Protein AF-A0A4S2GWX4-F1 (afdb_monomer)

Structure (mmCIF, N/CA/C/O backbone):
data_AF-A0A4S2GWX4-F1
#
_entry.id   AF-A0A4S2GWX4-F1
#
loop_
_atom_site.group_PDB
_atom_site.id
_atom_site.type_symbol
_atom_site.label_atom_id
_atom_site.label_alt_id
_atom_site.label_comp_id
_atom_site.label_asym_id
_atom_site.label_entity_id
_atom_site.label_seq_id
_atom_site.pdbx_PDB_ins_code
_atom_site.Cartn_x
_atom_site.Cartn_y
_atom_site.Cartn_z
_atom_site.occupancy
_atom_site.B_iso_or_equiv
_atom_site.auth_seq_id
_atom_site.auth_comp_id
_atom_site.auth_asym_id
_atom_site.auth_atom_id
_atom_site.pdbx_PDB_model_num
ATOM 1 N N . MET A 1 1 ? 35.159 -29.030 -9.540 1.00 63.50 1 MET A N 1
ATOM 2 C CA . MET A 1 1 ? 33.868 -28.310 -9.555 1.00 63.50 1 MET A CA 1
ATOM 3 C C . MET A 1 1 ? 33.532 -28.077 -11.014 1.00 63.50 1 MET A C 1
ATOM 5 O O . MET A 1 1 ? 34.371 -27.520 -11.707 1.00 63.50 1 MET A O 1
ATOM 9 N N . GLN A 1 2 ? 32.420 -28.619 -11.503 1.00 78.12 2 GLN A N 1
ATOM 10 C CA . GLN A 1 2 ? 32.025 -28.478 -12.906 1.00 78.12 2 GLN A CA 1
ATOM 11 C C . GLN A 1 2 ? 31.267 -27.149 -13.051 1.00 78.12 2 GLN A C 1
ATOM 13 O O . GLN A 1 2 ? 30.391 -26.907 -12.219 1.00 78.12 2 GLN A O 1
ATOM 18 N N . PRO A 1 3 ? 31.638 -26.270 -13.999 1.00 70.50 3 PRO A N 1
ATOM 19 C CA . PRO A 1 3 ? 30.940 -25.005 -14.202 1.00 70.50 3 PRO A CA 1
ATOM 20 C C . PRO A 1 3 ? 29.491 -25.289 -14.602 1.00 70.50 3 PRO A C 1
ATOM 22 O O . PRO A 1 3 ? 29.238 -26.123 -15.475 1.00 70.50 3 PRO A O 1
ATOM 25 N N . ASP A 1 4 ? 28.557 -24.643 -13.909 1.00 83.06 4 ASP A N 1
ATOM 26 C CA . ASP A 1 4 ? 27.129 -24.743 -14.184 1.00 83.06 4 ASP A CA 1
ATOM 27 C C . ASP A 1 4 ? 26.722 -23.470 -14.934 1.00 83.06 4 ASP A C 1
ATOM 29 O O . ASP A 1 4 ? 26.618 -22.405 -14.317 1.00 83.06 4 ASP A O 1
ATOM 33 N N . PRO A 1 5 ? 26.481 -23.557 -16.252 1.00 76.56 5 PRO A N 1
ATOM 34 C CA . PRO A 1 5 ? 26.255 -22.384 -17.086 1.00 76.56 5 PRO A CA 1
ATOM 35 C C . PRO A 1 5 ? 24.999 -21.599 -16.684 1.00 76.56 5 PRO A C 1
ATOM 37 O O . PRO A 1 5 ? 24.931 -20.399 -16.936 1.00 76.56 5 PRO A O 1
ATOM 40 N N . ILE A 1 6 ? 24.013 -22.241 -16.044 1.00 73.00 6 ILE A N 1
ATOM 41 C CA . ILE A 1 6 ? 22.802 -21.560 -15.566 1.00 73.00 6 ILE A CA 1
ATOM 42 C C . ILE A 1 6 ? 23.126 -20.729 -14.325 1.00 73.00 6 ILE A C 1
ATOM 44 O O . ILE A 1 6 ? 22.695 -19.584 -14.211 1.00 73.00 6 ILE A O 1
ATOM 48 N N . ARG A 1 7 ? 23.895 -21.300 -13.393 1.00 66.44 7 ARG A N 1
ATOM 49 C CA . ARG A 1 7 ? 24.324 -20.602 -12.181 1.00 66.44 7 ARG A CA 1
ATOM 50 C C . ARG A 1 7 ? 25.244 -19.436 -12.523 1.00 66.44 7 ARG A C 1
ATOM 52 O O . ARG A 1 7 ? 25.060 -18.354 -11.979 1.00 66.44 7 ARG A O 1
ATOM 59 N N . ASP A 1 8 ? 26.200 -19.654 -13.416 1.00 71.12 8 ASP A N 1
ATOM 60 C CA . ASP A 1 8 ? 27.222 -18.663 -13.750 1.00 71.12 8 ASP A CA 1
ATOM 61 C C . ASP A 1 8 ? 26.604 -17.446 -14.470 1.00 71.12 8 ASP A C 1
ATOM 63 O O . ASP A 1 8 ? 26.920 -16.307 -14.128 1.00 71.12 8 ASP A O 1
ATOM 67 N N . ALA A 1 9 ? 25.597 -17.661 -15.327 1.00 67.75 9 ALA A N 1
ATOM 68 C CA . ALA A 1 9 ? 24.837 -16.589 -15.979 1.00 67.75 9 ALA A CA 1
ATOM 69 C C . ALA A 1 9 ? 24.018 -15.704 -15.011 1.00 67.75 9 ALA A C 1
ATOM 71 O O . ALA A 1 9 ? 23.704 -14.560 -15.336 1.00 67.75 9 ALA A O 1
ATOM 72 N N . LEU A 1 10 ? 23.661 -16.200 -13.817 1.00 65.62 10 LEU A N 1
ATOM 73 C CA . LEU A 1 10 ? 22.924 -15.417 -12.811 1.00 65.62 10 LEU A CA 1
ATOM 74 C C . LEU A 1 10 ? 23.820 -14.437 -12.036 1.00 65.62 10 LEU A C 1
ATOM 76 O O . LEU A 1 10 ? 23.302 -13.500 -11.426 1.00 65.62 10 LEU A O 1
ATOM 80 N N . TYR A 1 11 ? 25.140 -14.647 -12.044 1.00 65.88 11 TYR A N 1
ATOM 81 C CA . TYR A 1 11 ? 26.116 -13.820 -11.323 1.00 65.88 11 TYR A CA 1
ATOM 82 C C . TYR A 1 11 ? 27.025 -13.003 -12.249 1.00 65.88 11 TYR A C 1
ATOM 84 O O . TYR A 1 11 ? 27.858 -12.241 -11.752 1.00 65.88 11 TYR A O 1
ATOM 92 N N . GLU A 1 12 ? 26.858 -13.111 -13.569 1.00 68.00 12 GLU A N 1
ATOM 93 C CA . GLU A 1 12 ? 27.534 -12.237 -14.526 1.00 68.00 12 GLU A CA 1
ATOM 94 C C . GLU A 1 12 ? 27.081 -10.786 -14.323 1.00 68.00 12 GLU A C 1
ATOM 96 O O . GLU A 1 12 ? 25.941 -10.390 -14.583 1.00 68.00 12 GLU A O 1
ATOM 101 N N . THR A 1 13 ? 28.000 -9.961 -13.825 1.00 68.38 13 THR A N 1
ATOM 102 C CA . THR A 1 13 ? 27.792 -8.520 -13.756 1.00 68.38 13 THR A CA 1
ATOM 103 C C . THR A 1 13 ? 27.753 -7.962 -15.176 1.00 68.38 13 THR A C 1
ATOM 105 O O . THR A 1 13 ? 28.643 -8.287 -15.960 1.00 68.38 13 THR A O 1
ATOM 108 N N . PRO A 1 14 ? 26.775 -7.112 -15.530 1.00 69.69 14 PRO A N 1
ATOM 109 C CA . PRO A 1 14 ? 26.687 -6.592 -16.886 1.00 69.69 14 PRO A CA 1
ATOM 110 C C . PRO A 1 14 ? 27.958 -5.815 -17.234 1.00 69.69 14 PRO A C 1
ATOM 112 O O . PRO A 1 14 ? 28.252 -4.820 -16.592 1.00 69.69 14 PRO A O 1
ATOM 115 N N . GLU A 1 15 ? 28.693 -6.247 -18.259 1.00 76.69 15 GLU A N 1
ATOM 116 C CA . GLU A 1 15 ? 29.963 -5.612 -18.655 1.00 76.69 15 GLU A CA 1
ATOM 117 C C . GLU A 1 15 ? 29.768 -4.282 -19.405 1.00 76.69 15 GLU A C 1
ATOM 119 O O . GLU A 1 15 ? 30.712 -3.531 -19.637 1.00 76.69 15 GLU A O 1
ATOM 124 N N . THR A 1 16 ? 28.526 -3.971 -19.791 1.00 83.75 16 THR A N 1
ATOM 125 C CA . THR A 1 16 ? 28.174 -2.771 -20.557 1.00 83.75 16 THR A CA 1
ATOM 126 C C . THR A 1 16 ? 27.407 -1.762 -19.708 1.00 83.75 16 THR A C 1
ATOM 128 O O . THR A 1 16 ? 26.547 -2.116 -18.896 1.00 83.75 16 THR A O 1
ATOM 131 N N . GLU A 1 17 ? 27.641 -0.473 -19.958 1.00 80.81 17 GLU A N 1
ATOM 132 C CA . GLU A 1 17 ? 26.912 0.629 -19.315 1.00 80.81 17 GLU A CA 1
ATOM 133 C C . GLU A 1 17 ? 25.390 0.518 -19.522 1.00 80.81 17 GLU A C 1
ATOM 135 O O . GLU A 1 17 ? 24.608 0.702 -18.586 1.00 80.81 17 GLU A O 1
ATOM 140 N N . ALA A 1 18 ? 24.960 0.107 -20.719 1.00 81.12 18 ALA A N 1
ATOM 141 C CA . ALA A 1 18 ? 23.555 -0.155 -21.026 1.00 81.12 18 ALA A CA 1
ATOM 142 C C . ALA A 1 18 ? 22.972 -1.300 -20.173 1.00 81.12 18 ALA A C 1
ATOM 144 O O . ALA A 1 18 ? 21.829 -1.219 -19.713 1.00 81.12 18 ALA A O 1
ATOM 145 N N . GLY A 1 19 ? 23.763 -2.348 -19.913 1.00 81.81 19 GLY A N 1
ATOM 146 C CA . GLY A 1 19 ? 23.394 -3.440 -19.016 1.00 81.81 19 GLY A CA 1
ATOM 147 C C . GLY A 1 19 ? 23.219 -2.969 -17.570 1.00 81.81 19 GLY A C 1
ATOM 148 O O . GLY A 1 19 ? 22.220 -3.306 -16.932 1.00 81.81 19 GLY A O 1
ATOM 149 N N . HIS A 1 20 ? 24.120 -2.116 -17.074 1.00 82.50 20 HIS A N 1
ATOM 150 C CA . HIS A 1 20 ? 23.985 -1.500 -15.753 1.00 82.50 20 HIS A CA 1
ATOM 151 C C . HIS A 1 20 ? 22.752 -0.591 -15.645 1.00 82.50 20 HIS A C 1
ATOM 153 O O . HIS A 1 20 ? 22.032 -0.661 -14.645 1.00 82.50 20 HIS A O 1
ATOM 159 N N . ALA A 1 21 ? 22.476 0.238 -16.657 1.00 85.31 21 ALA A N 1
ATOM 160 C CA . ALA A 1 21 ? 21.314 1.127 -16.678 1.00 85.31 21 ALA A CA 1
ATOM 161 C C . ALA A 1 21 ? 19.994 0.342 -16.669 1.00 85.31 21 ALA A C 1
ATOM 163 O O . ALA A 1 21 ? 19.104 0.628 -15.865 1.00 85.31 21 ALA A O 1
ATOM 164 N N . ARG A 1 22 ? 19.890 -0.707 -17.497 1.00 85.88 22 ARG A N 1
ATOM 165 C CA . ARG A 1 22 ? 18.728 -1.607 -17.512 1.00 85.88 22 ARG A CA 1
ATOM 166 C C . ARG A 1 22 ? 18.527 -2.289 -16.162 1.00 85.88 22 ARG A C 1
ATOM 168 O O . ARG A 1 22 ? 17.397 -2.349 -15.688 1.00 85.88 22 ARG A O 1
ATOM 175 N N . ASN A 1 23 ? 19.603 -2.759 -15.530 1.00 86.25 23 ASN A N 1
ATOM 176 C CA . ASN A 1 23 ? 19.511 -3.422 -14.232 1.00 86.25 23 ASN A CA 1
ATOM 177 C C . ASN A 1 23 ? 19.030 -2.458 -13.132 1.00 86.25 23 ASN A C 1
ATOM 179 O O . ASN A 1 23 ? 18.177 -2.817 -12.324 1.00 86.25 23 ASN A O 1
ATOM 183 N N . ARG A 1 24 ? 19.496 -1.198 -13.143 1.00 85.69 24 ARG A N 1
ATOM 184 C CA . ARG A 1 24 ? 18.993 -0.154 -12.233 1.00 85.69 24 ARG A CA 1
ATOM 185 C C . ARG A 1 24 ? 17.512 0.118 -12.449 1.00 85.69 24 ARG A C 1
ATOM 187 O O . ARG A 1 24 ? 16.772 0.117 -11.478 1.00 85.69 24 ARG A O 1
ATOM 194 N N . LEU A 1 25 ? 17.075 0.297 -13.696 1.00 91.38 25 LEU A N 1
ATOM 195 C CA . LEU A 1 25 ? 15.658 0.510 -14.006 1.00 91.38 25 LEU A CA 1
ATOM 196 C C . LEU A 1 25 ? 14.801 -0.667 -13.543 1.00 91.38 25 LEU A C 1
ATOM 198 O O . LEU A 1 25 ? 13.744 -0.455 -12.961 1.00 91.38 25 LEU A O 1
ATOM 202 N N . TRP A 1 26 ? 15.265 -1.897 -13.752 1.00 91.50 26 TRP A N 1
ATOM 203 C CA . TRP A 1 26 ? 14.541 -3.090 -13.328 1.00 91.50 26 TRP A CA 1
ATOM 204 C C . TRP A 1 26 ? 14.408 -3.163 -11.800 1.00 91.50 26 TRP A C 1
ATOM 206 O O . TRP A 1 26 ? 13.306 -3.344 -11.286 1.00 91.50 26 TRP A O 1
ATOM 216 N N . MET A 1 27 ? 15.500 -2.912 -11.070 1.00 92.00 27 MET A N 1
ATOM 217 C CA . MET A 1 27 ? 15.504 -2.858 -9.604 1.00 92.00 27 MET A CA 1
ATOM 218 C C . MET A 1 27 ? 14.644 -1.712 -9.061 1.00 92.00 27 MET A C 1
ATOM 220 O O . MET A 1 27 ? 13.841 -1.925 -8.157 1.00 92.00 27 MET A O 1
ATOM 224 N N . THR A 1 28 ? 14.768 -0.505 -9.621 1.00 92.38 28 THR A N 1
ATOM 225 C CA . THR A 1 28 ? 13.954 0.653 -9.234 1.00 92.38 28 THR A CA 1
ATOM 226 C C . THR A 1 28 ? 12.476 0.386 -9.488 1.00 92.38 28 THR A C 1
ATOM 228 O O . THR A 1 28 ? 11.666 0.613 -8.594 1.00 92.38 28 THR A O 1
ATOM 231 N N . ASN A 1 29 ? 12.118 -0.153 -10.654 1.00 92.06 29 ASN A N 1
ATOM 232 C CA . ASN A 1 29 ? 10.735 -0.496 -10.977 1.00 92.06 29 ASN A CA 1
ATOM 233 C C . ASN A 1 29 ? 10.185 -1.563 -10.026 1.00 92.06 29 ASN A C 1
ATOM 235 O O . ASN A 1 29 ? 9.065 -1.418 -9.544 1.00 92.06 29 ASN A O 1
ATOM 239 N N . GLY A 1 30 ? 10.974 -2.595 -9.709 1.00 93.69 30 GLY A N 1
ATOM 240 C CA . GLY A 1 30 ? 10.597 -3.612 -8.728 1.00 93.69 30 GLY A CA 1
ATOM 241 C C . GLY A 1 30 ? 10.357 -3.020 -7.338 1.00 93.69 30 GLY A C 1
ATOM 242 O O . GLY A 1 30 ? 9.350 -3.322 -6.699 1.00 93.69 30 GLY A O 1
ATOM 243 N N . LEU A 1 31 ? 11.233 -2.118 -6.892 1.00 89.00 31 LEU A N 1
ATOM 244 C CA . LEU A 1 31 ? 11.123 -1.467 -5.587 1.00 89.00 31 LEU A CA 1
ATOM 245 C C . LEU A 1 31 ? 9.914 -0.525 -5.511 1.00 89.00 31 LEU A C 1
ATOM 247 O O . LEU A 1 31 ? 9.192 -0.531 -4.517 1.00 89.00 31 LEU A O 1
ATOM 251 N N . VAL A 1 32 ? 9.649 0.237 -6.577 1.00 88.44 32 VAL A N 1
ATOM 252 C CA . VAL A 1 32 ? 8.455 1.089 -6.697 1.00 88.44 32 VAL A CA 1
ATOM 253 C C . VAL A 1 32 ? 7.186 0.241 -6.707 1.00 88.44 32 VAL A C 1
ATOM 255 O O . VAL A 1 32 ? 6.246 0.556 -5.982 1.00 88.44 32 VAL A O 1
ATOM 258 N N . ALA A 1 33 ? 7.155 -0.855 -7.469 1.00 81.56 33 ALA A N 1
ATOM 259 C CA . ALA A 1 33 ? 6.010 -1.760 -7.502 1.00 81.56 33 ALA A CA 1
ATOM 260 C C . ALA A 1 33 ? 5.731 -2.369 -6.119 1.00 81.56 33 ALA A C 1
ATOM 262 O O . ALA A 1 33 ? 4.585 -2.373 -5.672 1.00 81.56 33 ALA A O 1
ATOM 263 N N . ALA A 1 34 ? 6.771 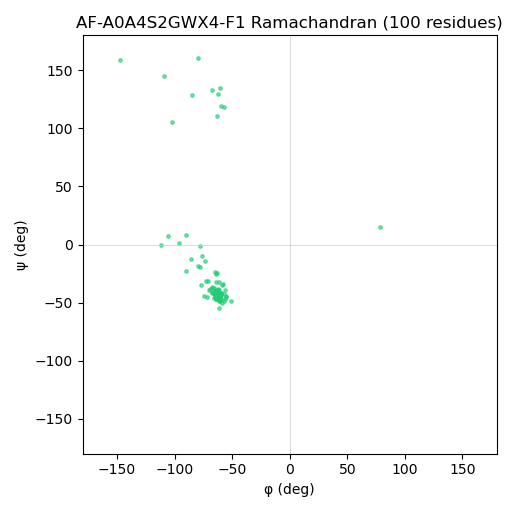-2.812 -5.406 1.00 81.44 34 ALA A N 1
ATOM 264 C CA . ALA A 1 34 ? 6.647 -3.322 -4.044 1.00 81.44 34 ALA A CA 1
ATOM 265 C C . ALA A 1 34 ? 6.164 -2.242 -3.062 1.00 81.44 34 ALA A C 1
ATOM 267 O O . ALA A 1 34 ? 5.279 -2.503 -2.249 1.00 81.44 34 ALA A O 1
ATOM 268 N N . ALA A 1 35 ? 6.694 -1.020 -3.158 1.00 78.81 35 ALA A N 1
ATOM 269 C CA . ALA A 1 35 ? 6.268 0.103 -2.329 1.00 78.81 35 ALA A CA 1
ATOM 270 C C . ALA A 1 35 ? 4.794 0.463 -2.569 1.00 78.81 35 ALA A C 1
ATOM 272 O O . ALA A 1 35 ? 4.048 0.654 -1.612 1.00 78.81 35 ALA A O 1
ATOM 273 N N . LEU A 1 36 ? 4.355 0.496 -3.831 1.00 78.75 36 LEU A N 1
ATOM 274 C CA . LEU A 1 36 ? 2.957 0.727 -4.193 1.00 78.75 36 LEU A CA 1
ATOM 275 C C . LEU A 1 36 ? 2.052 -0.402 -3.698 1.00 78.75 36 LEU A C 1
ATOM 277 O O . LEU A 1 36 ? 0.991 -0.123 -3.153 1.00 78.75 36 LEU A O 1
ATOM 281 N N . PHE A 1 37 ? 2.475 -1.661 -3.832 1.00 78.31 37 PHE A N 1
ATOM 282 C CA . PHE A 1 37 ? 1.735 -2.811 -3.315 1.00 78.31 37 PHE A 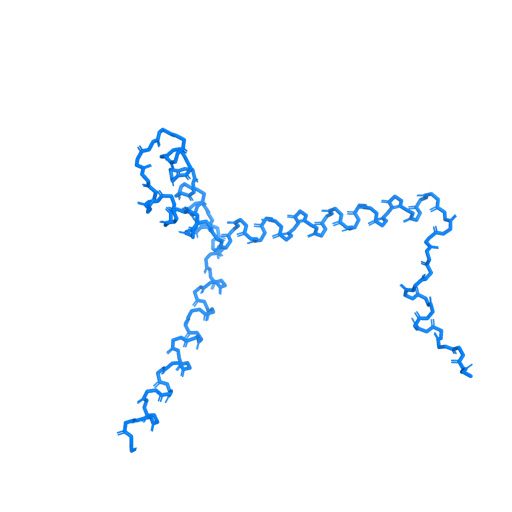CA 1
ATOM 283 C C . PHE A 1 37 ? 1.585 -2.755 -1.790 1.00 78.31 37 PHE A C 1
ATOM 285 O O . PHE A 1 37 ? 0.498 -2.979 -1.253 1.00 78.31 37 PHE A O 1
ATOM 292 N N . LEU A 1 38 ? 2.661 -2.417 -1.079 1.00 77.38 38 LEU A N 1
ATOM 293 C CA . LEU A 1 38 ? 2.633 -2.250 0.369 1.00 77.38 38 LEU A CA 1
ATOM 29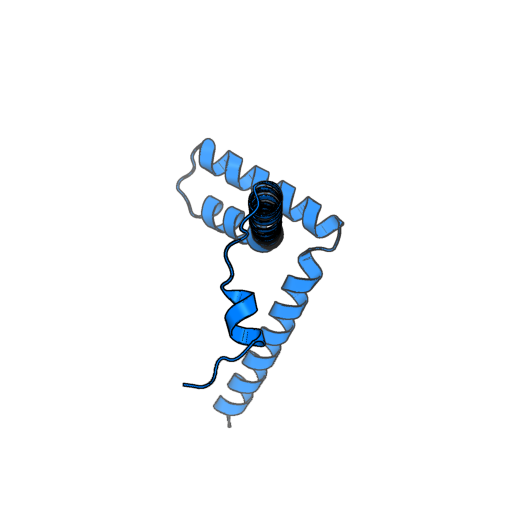4 C C . LEU A 1 38 ? 1.734 -1.086 0.772 1.00 77.38 38 LEU A C 1
ATOM 296 O O . LEU A 1 38 ? 0.895 -1.275 1.646 1.00 77.38 38 LEU A O 1
ATOM 300 N N . ALA A 1 39 ? 1.854 0.071 0.119 1.00 73.62 39 ALA A N 1
ATOM 301 C CA . ALA A 1 39 ? 0.987 1.218 0.369 1.00 73.62 39 ALA A CA 1
ATOM 302 C C . ALA A 1 39 ? -0.486 0.847 0.156 1.00 73.62 39 ALA A C 1
ATOM 304 O O . ALA A 1 39 ? -1.309 1.067 1.042 1.00 73.62 39 ALA A O 1
ATOM 305 N N . ALA A 1 40 ? -0.789 0.203 -0.975 1.00 72.75 40 ALA A N 1
ATOM 306 C CA . ALA A 1 40 ? -2.118 -0.261 -1.351 1.00 72.75 40 ALA A CA 1
ATOM 307 C C . ALA A 1 40 ? -2.756 -1.181 -0.306 1.00 72.75 40 ALA A C 1
ATOM 309 O O . ALA A 1 40 ? -3.924 -1.026 0.031 1.00 72.75 40 ALA A O 1
ATOM 310 N N . THR A 1 41 ? -1.988 -2.136 0.213 1.00 70.62 41 THR A N 1
ATOM 311 C CA . THR A 1 41 ? -2.504 -3.180 1.110 1.00 70.62 41 THR A CA 1
ATOM 312 C C . THR A 1 41 ? -2.449 -2.794 2.592 1.00 70.62 41 THR A C 1
ATOM 314 O O . THR A 1 41 ? -3.227 -3.322 3.394 1.00 70.62 41 THR A O 1
ATOM 317 N N . ASN A 1 42 ? -1.570 -1.856 2.968 1.00 77.19 42 ASN A N 1
ATOM 318 C CA . ASN A 1 42 ? -1.335 -1.444 4.357 1.00 77.19 42 ASN A CA 1
ATOM 319 C C . ASN A 1 42 ? -1.925 -0.078 4.726 1.00 77.19 42 ASN A C 1
ATOM 321 O O . ASN A 1 42 ? -1.686 0.385 5.840 1.00 77.19 42 ASN A O 1
ATOM 325 N N . ALA A 1 43 ? -2.714 0.557 3.859 1.00 78.12 43 ALA A N 1
ATOM 326 C CA . ALA A 1 43 ? -3.360 1.838 4.157 1.00 78.12 43 ALA A CA 1
ATOM 327 C C . ALA A 1 43 ? -4.121 1.821 5.501 1.00 78.12 43 ALA A C 1
ATOM 329 O O . ALA A 1 43 ? -3.855 2.648 6.373 1.00 78.12 43 ALA A O 1
ATOM 330 N N . ASP A 1 44 ? -4.949 0.795 5.735 1.00 76.69 44 ASP A N 1
ATOM 331 C CA . ASP A 1 44 ? -5.662 0.613 7.010 1.00 76.69 44 ASP A CA 1
ATOM 332 C C . ASP A 1 44 ? -4.721 0.439 8.210 1.00 76.69 44 ASP A C 1
ATOM 334 O O . ASP A 1 44 ? -5.058 0.800 9.336 1.00 76.69 44 ASP A O 1
ATOM 338 N N . ALA A 1 45 ? -3.552 -0.174 8.003 1.00 79.44 45 ALA A N 1
ATOM 339 C CA . ALA A 1 45 ? -2.579 -0.370 9.073 1.00 79.44 45 ALA A CA 1
ATOM 340 C C . ALA A 1 45 ? -1.950 0.970 9.478 1.00 79.44 45 ALA A C 1
ATOM 342 O O . ALA A 1 45 ? -1.788 1.233 10.670 1.00 79.44 45 ALA A O 1
ATOM 343 N N . VAL A 1 46 ? -1.666 1.835 8.499 1.00 80.12 46 VAL A N 1
ATOM 344 C CA . VAL A 1 46 ? -1.179 3.202 8.729 1.00 80.12 46 VAL A CA 1
ATOM 345 C C . VAL A 1 46 ? -2.242 4.044 9.433 1.00 80.12 46 VAL A C 1
ATOM 347 O O . VAL A 1 46 ? -1.919 4.732 10.401 1.00 80.12 46 VAL A O 1
ATOM 350 N N . GLU A 1 47 ? -3.506 3.952 9.015 1.00 84.00 47 GLU A N 1
ATOM 351 C CA . GLU A 1 47 ? -4.611 4.657 9.673 1.00 84.00 47 GLU A CA 1
ATOM 352 C C . GLU A 1 47 ? -4.769 4.219 11.137 1.00 84.00 47 GLU A C 1
ATOM 354 O O . GLU A 1 47 ? -4.808 5.059 12.036 1.00 84.00 47 GLU A O 1
ATOM 359 N N . ARG A 1 48 ? -4.797 2.905 11.400 1.00 84.31 48 ARG A N 1
ATOM 360 C CA . ARG A 1 48 ? -4.913 2.348 12.761 1.00 84.31 48 ARG A CA 1
ATOM 361 C C . ARG A 1 48 ? -3.734 2.731 13.644 1.00 84.31 48 ARG A C 1
ATOM 363 O O . ARG A 1 48 ? -3.931 3.069 14.809 1.00 84.31 48 ARG A O 1
ATOM 370 N N . TRP A 1 49 ? -2.518 2.691 13.100 1.00 87.81 49 TRP A N 1
ATOM 371 C CA . TRP A 1 49 ? -1.332 3.159 13.808 1.00 87.81 49 TRP A CA 1
ATOM 372 C C . TRP A 1 49 ? -1.462 4.641 14.167 1.00 87.81 49 TRP A C 1
ATOM 374 O O . TRP A 1 49 ? -1.248 4.996 15.325 1.00 87.81 49 TRP A O 1
ATOM 384 N N . ALA A 1 50 ? -1.860 5.485 13.211 1.00 85.56 50 ALA A N 1
ATOM 385 C CA . ALA A 1 50 ? -2.028 6.918 13.429 1.00 85.56 50 ALA A CA 1
ATOM 386 C C . ALA A 1 50 ? -3.121 7.208 14.470 1.00 85.56 50 ALA A C 1
ATOM 388 O O . ALA A 1 50 ? -2.923 8.050 15.342 1.00 85.56 50 ALA A O 1
ATOM 389 N N . ALA A 1 51 ? -4.227 6.458 14.451 1.00 85.12 51 ALA A N 1
ATOM 390 C CA . ALA A 1 51 ? -5.300 6.562 15.440 1.00 85.12 51 ALA A CA 1
ATOM 391 C C . ALA A 1 51 ? -4.859 6.184 16.869 1.00 85.12 51 ALA A C 1
ATOM 393 O O . ALA A 1 51 ? -5.453 6.655 17.836 1.00 85.12 51 ALA A O 1
ATOM 394 N N . ALA A 1 52 ? -3.817 5.357 17.013 1.00 89.25 52 ALA A N 1
ATOM 395 C CA . ALA A 1 52 ? -3.245 4.981 18.306 1.00 89.25 52 ALA A CA 1
ATOM 396 C C . ALA A 1 52 ? -2.189 5.976 18.830 1.00 89.25 52 ALA A C 1
ATOM 398 O O . ALA A 1 52 ? -1.789 5.892 19.994 1.00 89.25 52 ALA A O 1
ATOM 399 N N . GLN A 1 53 ? -1.705 6.902 17.995 1.00 89.62 53 GLN A N 1
ATOM 400 C CA . GLN A 1 53 ? -0.737 7.916 18.413 1.00 89.62 53 GLN A CA 1
ATOM 401 C C . GLN A 1 53 ? -1.417 9.067 19.163 1.00 89.62 53 GLN A C 1
ATOM 403 O O . GLN A 1 53 ? -2.617 9.312 19.044 1.00 89.62 53 GLN A O 1
ATOM 408 N N . LYS A 1 54 ? -0.628 9.827 19.934 1.00 87.06 54 LYS A N 1
ATOM 409 C CA . LYS A 1 54 ? -1.134 11.050 20.570 1.00 87.06 54 LYS A CA 1
ATOM 410 C C . LYS A 1 54 ? -1.616 12.040 19.498 1.00 87.06 54 LYS A C 1
ATOM 412 O O . LYS A 1 54 ? -0.859 12.278 18.550 1.00 87.06 54 LYS A O 1
ATOM 417 N N . PRO A 1 55 ? -2.796 12.667 19.673 1.00 85.75 55 PRO A N 1
ATOM 418 C CA . PRO A 1 55 ? -3.327 13.613 18.703 1.00 85.75 55 PRO A CA 1
ATOM 419 C C . PRO A 1 55 ? -2.339 14.750 18.455 1.00 85.75 55 PRO A C 1
ATOM 421 O O . PRO A 1 55 ? -1.977 15.496 19.365 1.00 85.75 55 PRO A O 1
ATOM 424 N N . ASN A 1 56 ? -1.886 14.870 17.214 1.00 92.50 56 ASN A N 1
ATOM 425 C CA . ASN A 1 56 ? -1.143 16.020 16.727 1.00 92.50 56 ASN A CA 1
ATOM 426 C C . ASN A 1 56 ? -1.472 16.232 15.247 1.00 92.50 56 ASN A C 1
ATOM 428 O O . ASN A 1 56 ? -1.931 15.313 14.570 1.00 92.50 56 ASN A O 1
ATOM 432 N N . TRP A 1 57 ? -1.249 17.445 14.748 1.00 93.69 57 TRP A N 1
ATOM 433 C CA . TRP A 1 57 ? -1.652 17.829 13.393 1.00 93.69 57 TRP A CA 1
ATOM 434 C C . TRP A 1 57 ? -1.016 16.949 12.301 1.00 93.69 57 TRP A C 1
ATOM 436 O O . TR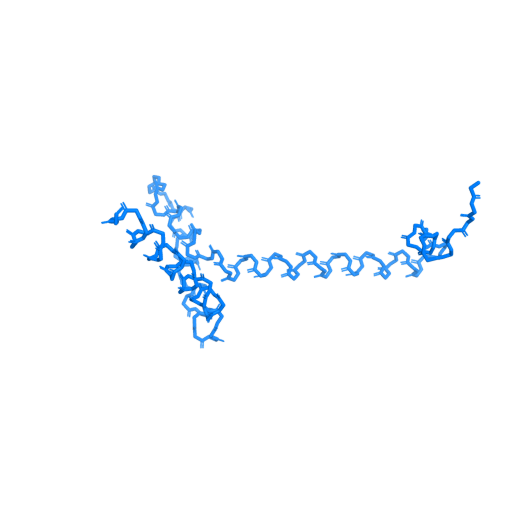P A 1 57 ? -1.667 16.647 11.302 1.00 93.69 57 TRP A O 1
ATOM 446 N N . ALA A 1 58 ? 0.228 16.498 12.495 1.00 89.81 58 ALA A N 1
ATOM 447 C CA . ALA A 1 58 ? 0.930 15.656 11.529 1.00 89.81 58 ALA A CA 1
ATOM 448 C C . ALA A 1 58 ? 0.336 14.240 11.499 1.00 89.81 58 ALA A C 1
ATOM 450 O O . ALA A 1 58 ? 0.048 13.706 10.431 1.00 89.81 58 ALA A O 1
ATOM 451 N N . ILE A 1 59 ? 0.081 13.659 12.670 1.00 88.31 59 ILE A N 1
ATOM 452 C CA . ILE A 1 59 ? -0.570 12.355 12.823 1.00 88.31 59 ILE A CA 1
ATOM 453 C C . ILE A 1 59 ? -1.995 12.386 12.277 1.00 88.31 59 ILE A C 1
ATOM 455 O O . ILE A 1 59 ? -2.392 11.462 11.573 1.00 88.31 59 ILE A O 1
ATOM 459 N N . GLU A 1 60 ? -2.745 13.457 12.532 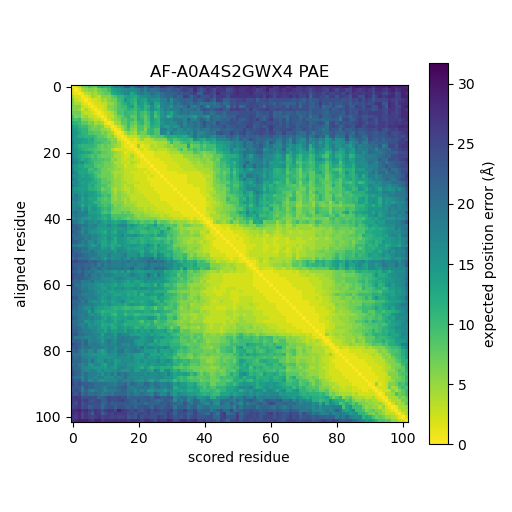1.00 90.56 60 GLU A N 1
ATOM 460 C CA . GLU A 1 60 ? -4.103 13.602 12.011 1.00 90.56 60 GLU A CA 1
ATOM 461 C C . GLU A 1 60 ? -4.110 13.717 10.481 1.00 90.56 60 GLU A C 1
ATOM 463 O O . GLU A 1 60 ? -4.938 13.102 9.812 1.00 90.56 60 GLU A O 1
ATOM 468 N N . THR A 1 61 ? -3.124 14.411 9.906 1.00 91.88 61 THR A N 1
ATOM 469 C CA . THR A 1 61 ? -2.934 14.461 8.449 1.00 91.88 61 THR A CA 1
ATOM 470 C C . THR A 1 61 ? -2.660 13.070 7.878 1.00 91.88 61 THR A C 1
ATOM 472 O O . THR A 1 61 ? -3.260 12.690 6.871 1.00 91.88 61 THR A O 1
ATOM 475 N N . ILE A 1 62 ? -1.786 12.289 8.525 1.00 87.69 62 ILE A N 1
ATOM 476 C CA . ILE A 1 62 ? -1.486 10.912 8.112 1.00 87.69 62 ILE A CA 1
ATOM 477 C C . ILE A 1 62 ? -2.745 10.048 8.192 1.00 87.69 62 ILE A C 1
ATOM 479 O O . ILE A 1 62 ? -3.041 9.333 7.239 1.00 87.69 62 ILE A O 1
ATOM 483 N N . ARG A 1 63 ? -3.515 10.152 9.282 1.00 87.69 63 ARG A N 1
ATOM 484 C CA . ARG A 1 63 ? -4.761 9.404 9.480 1.00 87.69 63 ARG A CA 1
ATOM 485 C C . ARG A 1 63 ? -5.775 9.697 8.373 1.00 87.69 63 ARG A C 1
ATOM 487 O O . ARG A 1 63 ? -6.275 8.770 7.746 1.00 87.69 63 ARG A O 1
ATOM 494 N N . LEU A 1 64 ? -6.036 10.976 8.093 1.00 88.88 64 LEU A N 1
ATOM 495 C CA . LEU A 1 64 ? -6.987 11.393 7.058 1.00 88.88 64 LEU A CA 1
ATOM 496 C C . LEU A 1 64 ? -6.524 10.988 5.653 1.00 88.88 64 LEU A C 1
ATOM 498 O O . LEU A 1 64 ? -7.319 10.484 4.863 1.00 88.88 64 LEU A O 1
ATOM 502 N N . THR A 1 65 ? -5.237 11.168 5.345 1.00 88.25 65 THR A N 1
ATOM 503 C CA . THR A 1 65 ? -4.679 10.805 4.033 1.00 88.25 65 THR A CA 1
ATOM 504 C C . THR A 1 65 ? -4.715 9.295 3.817 1.00 88.25 65 THR A C 1
ATOM 506 O O . THR A 1 65 ? -5.088 8.844 2.736 1.00 88.25 65 THR A O 1
ATOM 509 N N . ALA A 1 66 ? -4.375 8.512 4.848 1.00 86.25 66 ALA A N 1
ATOM 510 C CA . ALA A 1 66 ? -4.457 7.056 4.810 1.00 86.25 66 ALA A CA 1
ATOM 511 C C . ALA A 1 66 ? -5.902 6.581 4.617 1.00 86.25 66 ALA A C 1
ATOM 513 O O . ALA A 1 66 ? -6.131 5.724 3.768 1.00 86.25 66 ALA A O 1
ATOM 514 N N . GLY A 1 67 ? -6.867 7.186 5.320 1.00 86.31 67 GLY A N 1
ATOM 515 C CA . GLY A 1 67 ? -8.289 6.873 5.165 1.00 86.31 67 GLY A CA 1
ATOM 516 C C . GLY A 1 67 ? -8.812 7.159 3.752 1.00 86.31 67 GLY A C 1
ATOM 517 O O . GLY A 1 67 ? -9.401 6.282 3.125 1.00 86.31 67 GLY A O 1
ATOM 518 N N . VAL A 1 68 ? -8.531 8.346 3.196 1.00 88.94 68 VAL A N 1
ATOM 519 C CA . VAL A 1 68 ? -8.919 8.687 1.810 1.00 88.94 68 VAL A CA 1
ATOM 520 C C . VAL A 1 68 ? -8.257 7.748 0.806 1.00 88.94 68 VAL A C 1
ATOM 522 O O . VAL A 1 68 ? -8.889 7.316 -0.157 1.00 88.94 68 VAL A O 1
ATOM 525 N N . PHE A 1 69 ? -6.981 7.426 1.006 1.00 85.38 69 PHE A N 1
ATOM 526 C CA . PHE A 1 69 ? -6.277 6.501 0.131 1.00 85.38 69 PHE A CA 1
ATOM 527 C C . PHE A 1 69 ? -6.895 5.096 0.195 1.00 85.38 69 PHE A C 1
ATOM 529 O O . PHE A 1 69 ? -7.199 4.540 -0.857 1.00 85.38 69 PHE A O 1
ATOM 536 N N . ALA A 1 70 ? -7.170 4.562 1.389 1.00 83.00 70 ALA A N 1
ATOM 537 C CA . ALA A 1 70 ? -7.839 3.273 1.569 1.00 83.00 70 ALA A CA 1
ATOM 538 C C . ALA A 1 70 ? -9.202 3.235 0.859 1.00 83.00 70 ALA A C 1
ATOM 540 O O . ALA A 1 70 ? -9.465 2.329 0.073 1.00 83.00 70 ALA A O 1
ATOM 541 N N . GLU A 1 71 ? -10.026 4.271 1.028 1.00 85.31 71 GLU A N 1
ATOM 542 C CA . GLU A 1 71 ? -11.332 4.377 0.369 1.00 85.31 71 GLU A CA 1
ATOM 543 C C . GLU A 1 71 ? -11.214 4.353 -1.168 1.00 85.31 71 GLU A C 1
ATOM 545 O O . GLU A 1 71 ? -11.980 3.682 -1.865 1.00 85.31 71 GLU A O 1
ATOM 550 N N . ARG A 1 72 ? -10.220 5.052 -1.728 1.00 86.50 72 ARG A N 1
ATOM 551 C CA . ARG A 1 72 ? -9.960 5.065 -3.180 1.00 86.50 72 ARG A CA 1
ATOM 552 C C . ARG A 1 72 ? -9.491 3.711 -3.693 1.00 86.50 72 ARG A C 1
ATOM 554 O O . ARG A 1 72 ? -9.895 3.306 -4.781 1.00 86.50 72 ARG A O 1
ATOM 561 N N . MET A 1 73 ? -8.680 3.009 -2.912 1.00 82.06 73 MET A N 1
ATOM 562 C CA . MET A 1 73 ? -8.201 1.666 -3.231 1.00 82.06 73 MET A CA 1
ATOM 563 C C . MET A 1 73 ? -9.332 0.629 -3.170 1.00 82.06 73 MET A C 1
ATOM 565 O O . MET A 1 73 ? -9.434 -0.226 -4.057 1.00 82.06 73 MET A O 1
ATOM 569 N N . ALA A 1 74 ? -10.243 0.773 -2.207 1.00 81.56 74 ALA A N 1
ATOM 570 C CA . ALA A 1 74 ? -11.462 -0.021 -2.099 1.00 81.56 74 ALA A CA 1
ATOM 571 C C . ALA A 1 74 ? -12.353 0.130 -3.341 1.00 81.56 74 ALA A C 1
ATOM 573 O O . ALA A 1 74 ? -12.795 -0.867 -3.918 1.00 81.56 74 ALA A O 1
ATOM 574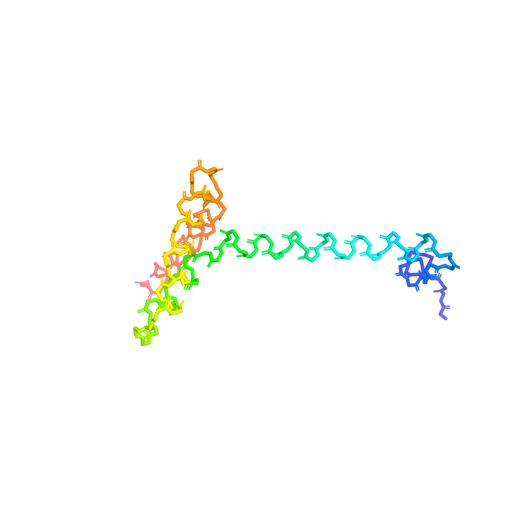 N N . MET A 1 75 ? -12.556 1.369 -3.813 1.00 84.06 75 MET A N 1
ATOM 575 C CA . MET A 1 75 ? -13.360 1.660 -5.010 1.00 84.06 75 MET A CA 1
ATOM 576 C C . MET A 1 75 ? -12.850 0.954 -6.273 1.00 84.06 75 MET A C 1
ATOM 578 O O . MET A 1 75 ? -13.651 0.553 -7.115 1.00 84.06 75 MET A O 1
ATOM 582 N N . ILE A 1 76 ? -11.533 0.781 -6.411 1.00 83.56 76 ILE A N 1
ATOM 583 C CA . ILE A 1 76 ? -10.922 0.073 -7.550 1.00 83.56 76 ILE A CA 1
ATOM 584 C C . ILE A 1 76 ? -10.747 -1.434 -7.299 1.00 83.56 76 ILE A C 1
ATOM 586 O O . ILE A 1 76 ? -10.156 -2.138 -8.117 1.00 83.56 76 ILE A O 1
ATOM 590 N N . GLY A 1 77 ? -11.296 -1.951 -6.195 1.00 76.56 77 GLY A N 1
ATOM 591 C CA . GLY A 1 77 ? -11.348 -3.379 -5.883 1.00 76.56 77 GLY A CA 1
ATOM 592 C C . GLY A 1 77 ? -10.044 -3.964 -5.343 1.00 76.56 77 GLY A C 1
ATOM 593 O O . GLY A 1 77 ? -9.910 -5.189 -5.297 1.00 76.56 77 GLY A O 1
ATOM 594 N N . LEU A 1 78 ? -9.094 -3.126 -4.922 1.00 75.94 78 LEU A N 1
ATOM 595 C CA . LEU A 1 78 ? -7.788 -3.576 -4.431 1.00 75.94 78 LEU A CA 1
ATOM 596 C C . LEU A 1 78 ? -7.810 -4.113 -2.992 1.00 75.94 78 LEU A C 1
ATOM 598 O O . LEU A 1 78 ? -6.809 -4.661 -2.538 1.00 75.94 78 LEU A O 1
ATOM 602 N N . ASP A 1 79 ? -8.970 -4.094 -2.333 1.00 75.06 79 ASP A N 1
ATOM 603 C CA . ASP A 1 79 ? -9.192 -4.790 -1.059 1.00 75.06 79 ASP A CA 1
ATOM 604 C C . ASP A 1 79 ? -9.453 -6.292 -1.228 1.00 75.06 79 ASP A C 1
ATOM 606 O O . ASP A 1 79 ? -9.298 -7.067 -0.283 1.00 75.06 79 ASP A O 1
ATOM 610 N N . ARG A 1 80 ? -9.826 -6.742 -2.435 1.00 74.44 80 ARG A N 1
ATOM 611 C CA . ARG A 1 80 ? -10.175 -8.149 -2.702 1.00 74.44 80 ARG A CA 1
ATOM 612 C C . ARG A 1 80 ? -9.081 -9.152 -2.313 1.00 74.44 80 ARG A C 1
ATOM 614 O O . ARG A 1 80 ? -9.425 -10.152 -1.689 1.00 74.44 80 ARG A O 1
ATOM 621 N N . PRO A 1 81 ? -7.787 -8.923 -2.611 1.00 71.25 81 PRO A N 1
ATOM 622 C CA . PRO A 1 81 ? -6.726 -9.837 -2.193 1.00 71.25 81 PRO A CA 1
ATOM 623 C C . PRO A 1 81 ? -6.622 -9.945 -0.669 1.00 71.25 81 PRO A C 1
ATOM 625 O O . PRO A 1 81 ? -6.423 -11.032 -0.134 1.00 71.25 81 PRO A O 1
ATOM 628 N N . LYS A 1 82 ? -6.798 -8.823 0.039 1.00 72.94 82 LYS A N 1
ATOM 629 C CA . LYS A 1 82 ? -6.759 -8.772 1.503 1.00 72.94 82 LYS A CA 1
ATOM 630 C C . LYS A 1 82 ? -7.938 -9.524 2.118 1.00 72.94 82 LYS A C 1
ATOM 632 O O . LYS A 1 82 ? -7.745 -10.255 3.086 1.00 72.94 82 LYS A O 1
ATOM 637 N N . LEU A 1 83 ? -9.133 -9.370 1.548 1.00 77.62 83 LEU A N 1
ATOM 638 C CA . LEU A 1 83 ? -10.328 -10.108 1.963 1.00 77.62 83 LEU A CA 1
ATOM 639 C C . LEU A 1 83 ? -10.161 -11.613 1.740 1.00 77.62 83 LEU A C 1
ATOM 641 O O . LEU A 1 83 ? -10.372 -12.373 2.676 1.00 77.62 83 LEU A O 1
ATOM 645 N N . ALA A 1 84 ? -9.674 -12.031 0.570 1.00 81.25 84 ALA A N 1
ATOM 646 C CA . ALA A 1 84 ? -9.423 -13.443 0.279 1.00 81.25 84 ALA A CA 1
ATOM 647 C C . ALA A 1 84 ? -8.404 -14.065 1.251 1.00 81.25 84 ALA A C 1
ATOM 649 O O . ALA A 1 84 ? -8.611 -15.164 1.762 1.00 81.25 84 ALA A O 1
ATOM 650 N N . LEU A 1 85 ? -7.320 -13.341 1.556 1.00 80.75 85 LEU A N 1
ATOM 651 C CA . LEU A 1 85 ? -6.317 -13.797 2.519 1.00 80.75 85 LEU A CA 1
ATOM 652 C C . LEU A 1 85 ? -6.903 -13.916 3.934 1.00 80.75 85 LEU A C 1
ATOM 654 O O . LEU A 1 85 ? -6.602 -14.861 4.662 1.00 80.75 85 LEU A O 1
ATOM 658 N N . ARG A 1 86 ? -7.747 -12.954 4.322 1.00 82.06 86 ARG A N 1
ATOM 659 C CA . ARG A 1 86 ? -8.423 -12.944 5.619 1.00 82.06 86 ARG A CA 1
ATOM 660 C C . ARG A 1 86 ? -9.418 -14.094 5.748 1.00 82.06 86 ARG A C 1
ATOM 662 O O . ARG A 1 86 ? -9.410 -14.761 6.774 1.00 82.06 86 ARG A O 1
ATOM 669 N N . GLU A 1 87 ? -10.239 -14.330 4.731 1.00 88.25 87 GLU A N 1
ATOM 670 C CA . GLU A 1 87 ? -11.197 -15.440 4.688 1.00 88.25 87 GLU A CA 1
ATOM 671 C C . GLU A 1 87 ? -10.485 -16.789 4.786 1.00 88.2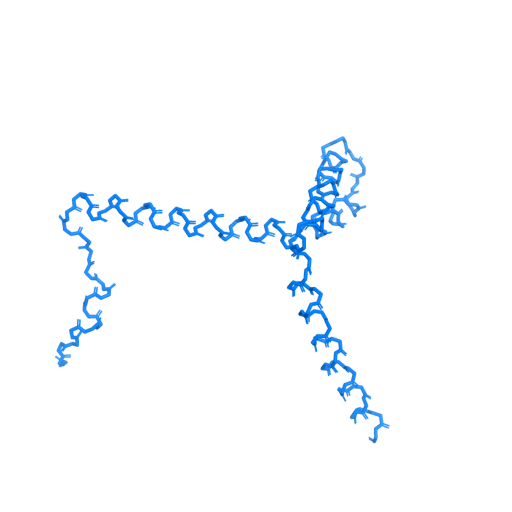5 87 GLU A C 1
ATOM 673 O O . GLU A 1 87 ? -10.893 -17.646 5.568 1.00 88.25 87 GLU A O 1
ATOM 678 N N . TRP A 1 88 ? -9.377 -16.950 4.059 1.00 88.25 88 TRP A N 1
ATOM 679 C CA . TRP A 1 88 ? -8.546 -18.146 4.141 1.00 88.25 88 TRP A CA 1
ATOM 680 C C . TRP A 1 88 ? -7.988 -18.368 5.555 1.00 88.25 88 TRP A C 1
ATOM 682 O O . TRP A 1 88 ? -8.124 -19.458 6.108 1.00 88.25 88 TRP A O 1
ATOM 692 N N . TRP A 1 89 ? -7.427 -17.327 6.179 1.00 83.8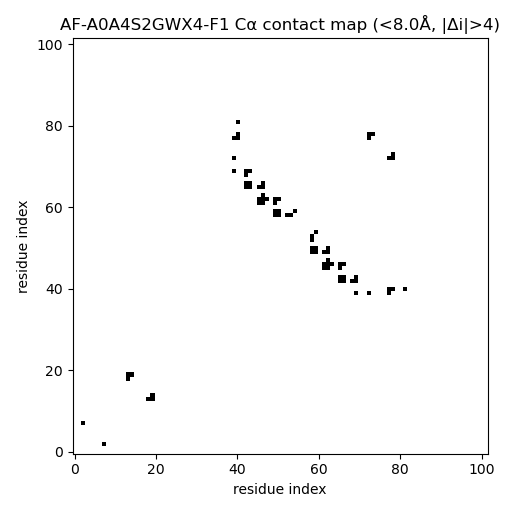8 89 TRP A N 1
ATOM 693 C CA . TRP A 1 89 ? -6.911 -17.402 7.550 1.00 83.88 89 TRP A CA 1
ATOM 694 C C . TRP A 1 89 ? -8.003 -17.683 8.593 1.00 83.88 89 TRP A C 1
ATOM 696 O O . TRP A 1 89 ? -7.809 -18.498 9.493 1.00 83.88 89 TRP A O 1
ATOM 706 N N . GLU A 1 90 ? -9.157 -17.020 8.491 1.00 90.50 90 GLU A N 1
ATOM 707 C CA . GLU A 1 90 ? -10.297 -17.265 9.380 1.00 90.50 90 GLU A CA 1
ATOM 708 C C . GLU A 1 90 ? -10.855 -18.688 9.207 1.00 90.50 90 GLU A C 1
ATOM 710 O O . GLU A 1 90 ? -11.301 -19.277 10.193 1.00 90.50 90 GLU A O 1
ATOM 715 N N . GLY A 1 91 ? -10.782 -19.255 7.997 1.00 90.62 91 GLY A N 1
ATOM 716 C CA . GLY A 1 91 ? -11.079 -20.661 7.718 1.00 90.62 91 GLY A CA 1
ATOM 717 C C . GLY A 1 91 ? -10.144 -21.612 8.464 1.00 90.62 91 GLY A C 1
ATOM 718 O O . GLY A 1 91 ? -10.619 -22.417 9.259 1.00 90.62 91 GLY A O 1
ATOM 719 N N . LEU A 1 92 ? -8.826 -21.441 8.302 1.00 87.56 92 LEU A N 1
ATOM 720 C CA . LEU A 1 92 ? -7.818 -22.245 9.010 1.00 87.56 92 LEU A CA 1
ATOM 721 C C . LEU A 1 92 ? -7.971 -22.160 10.530 1.00 87.56 92 LEU A C 1
ATOM 723 O O . LEU A 1 92 ? -7.886 -23.160 11.236 1.00 87.56 92 LEU A O 1
ATOM 727 N N . LYS A 1 93 ? -8.224 -20.953 11.047 1.00 86.25 93 LYS A N 1
ATOM 728 C CA . LYS A 1 93 ? -8.443 -20.753 12.477 1.00 86.25 93 LYS A CA 1
ATOM 729 C C . LYS A 1 93 ? -9.663 -21.545 12.951 1.00 86.25 93 LYS A C 1
ATOM 731 O O . LYS A 1 93 ? -9.597 -22.157 14.005 1.00 86.25 93 LYS A O 1
ATOM 736 N N . ARG A 1 94 ? -10.771 -21.527 12.205 1.00 87.12 94 ARG A N 1
ATOM 737 C CA . ARG A 1 94 ? -12.003 -22.241 12.580 1.00 87.12 94 ARG A CA 1
ATOM 738 C C . ARG A 1 94 ? -11.780 -23.752 12.684 1.00 87.12 94 ARG A C 1
ATOM 740 O O . ARG A 1 94 ? -12.244 -24.335 13.655 1.00 87.12 94 ARG A O 1
ATOM 747 N N . GLU A 1 95 ? -11.031 -24.334 11.749 1.00 82.19 95 GLU A N 1
ATOM 748 C CA . GLU A 1 95 ? -10.659 -25.757 11.767 1.00 82.19 95 GLU A CA 1
ATOM 749 C C . GLU A 1 95 ? -9.842 -26.117 13.023 1.00 82.19 95 GLU A C 1
ATOM 751 O O . GLU A 1 95 ? -10.176 -27.069 13.723 1.00 82.19 95 GLU A O 1
ATOM 756 N N . ASP A 1 96 ? -8.850 -25.296 13.385 1.00 76.94 96 ASP A N 1
ATOM 757 C CA . ASP A 1 96 ? -8.015 -25.492 14.584 1.00 76.94 96 ASP A CA 1
ATOM 758 C C . ASP A 1 96 ? -8.829 -25.450 15.899 1.00 76.94 96 ASP A C 1
ATOM 760 O O . ASP A 1 96 ? -8.618 -26.255 16.808 1.00 76.94 96 ASP A O 1
ATOM 764 N N . TRP A 1 97 ? -9.825 -24.556 16.004 1.00 68.62 97 TRP A N 1
ATOM 765 C CA . TRP A 1 97 ? -10.711 -24.493 17.182 1.00 68.62 97 TRP A CA 1
ATOM 766 C C . TRP A 1 97 ? -11.705 -25.658 17.263 1.00 68.62 97 TRP A C 1
ATOM 768 O O . TRP A 1 97 ? -12.070 -26.059 18.369 1.00 68.62 97 TRP A O 1
ATOM 778 N N . GLU A 1 98 ? -12.154 -26.195 16.128 1.00 68.62 98 GLU A N 1
ATOM 779 C CA . GLU A 1 98 ? -13.014 -27.385 16.086 1.00 68.62 98 GLU A CA 1
ATOM 780 C C . GLU A 1 98 ? -12.243 -28.662 16.465 1.00 68.62 98 GLU A C 1
ATOM 782 O O . GLU A 1 98 ? -12.811 -29.560 17.092 1.00 68.62 98 GLU A O 1
ATOM 787 N N . ASP A 1 99 ? -10.944 -28.723 16.166 1.00 63.62 99 ASP A N 1
ATOM 788 C CA . ASP A 1 99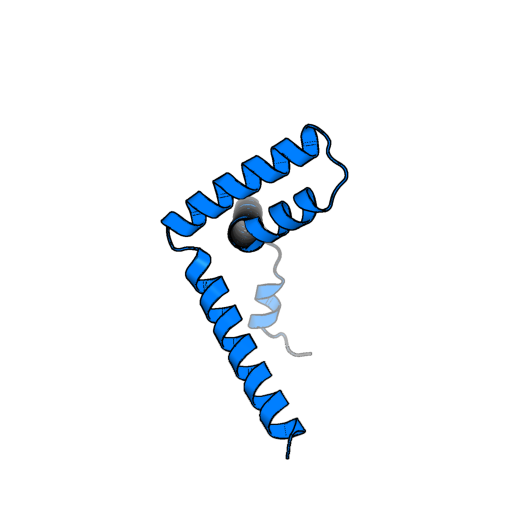 ? -10.061 -29.818 16.581 1.00 63.62 99 ASP A CA 1
ATOM 789 C C . ASP A 1 99 ? -9.648 -29.734 18.059 1.00 63.62 99 ASP A C 1
ATOM 791 O O . ASP A 1 99 ? -9.575 -30.764 18.727 1.00 63.62 99 ASP A O 1
ATOM 795 N N . ALA A 1 100 ? -9.460 -28.533 18.613 1.00 66.50 100 ALA A N 1
ATOM 796 C CA . ALA A 1 100 ? -9.137 -28.338 20.032 1.00 66.50 100 ALA A CA 1
ATOM 797 C C . ALA A 1 100 ? -10.325 -28.564 20.996 1.00 66.50 100 ALA A C 1
ATOM 799 O O . ALA A 1 100 ? -10.130 -28.640 22.211 1.00 66.50 100 ALA A O 1
ATOM 800 N N . GLY A 1 101 ? -11.555 -28.625 20.473 1.00 59.56 101 GLY A N 1
ATOM 801 C CA . GLY A 1 101 ? -12.788 -28.847 21.238 1.00 59.56 101 GLY A CA 1
ATOM 802 C C . GLY A 1 101 ? -13.280 -30.300 21.290 1.00 59.56 101 GLY A C 1
ATOM 803 O O . GLY A 1 101 ? -14.346 -30.534 21.867 1.00 59.56 101 GLY A O 1
ATOM 804 N N . ARG A 1 102 ? -12.556 -31.251 20.682 1.00 51.28 102 ARG A N 1
ATOM 805 C CA . ARG A 1 102 ? -12.856 -32.695 20.688 1.00 51.28 102 ARG A CA 1
ATOM 806 C C . ARG A 1 102 ? -12.009 -33.474 21.688 1.00 51.28 102 ARG A C 1
ATOM 808 O O . ARG A 1 102 ? -10.815 -33.148 21.844 1.00 51.28 102 ARG A O 1
#

pLDDT: mean 80.89, std 8.55, range [51.28, 93.69]

Organism: NCBI:txid2029849

Secondary structure (DSSP, 8-state):
----HHHHHHH----SHHHHHHHHHHHHHHHHHHHHHHHHHHHHHHHHHHHHSPP-HHHHHHHHHHHHHHHHHHHTTTTHHHHHHHHHHHHHHHHHHHHHT-

Foldseek 3Di:
DDDDVVVVVVPDDPPDPVSVVVVVVVVVVVVVVVVVLCLLACLVVQLVVLVPDDDDPVSVVSNVVSVVSNVVSVVVVSCVVVVVVVVVVVVVVVVVVVVVVD

Radius of gyration: 22.18 Å; Cα contacts (8 Å, |Δi|>4): 39; chains: 1; bounding box: 47×50×42 Å

Mean predicted aligned error: 11.98 Å

Solvent-accessible surface area (backbone atoms only — not comparable to full-atom values): 5777 Å² total; per-residue (Å²): 134,81,88,49,70,72,64,53,64,74,67,60,71,62,90,41,73,69,47,47,51,50,50,49,51,52,52,50,50,51,51,51,51,51,51,50,52,48,51,66,71,38,19,66,56,54,23,52,51,32,71,71,46,78,93,42,75,70,42,50,49,48,24,53,51,24,47,55,50,37,54,55,38,48,75,74,52,61,48,52,66,58,50,54,52,48,53,52,50,54,48,56,52,52,54,54,54,59,60,72,72,107

Sequence (102 aa):
MQPDPIRDALYETPETEAGHARNRLWMTNGLVAAALFLAATNADAVERWAAAQKPNWAIETIRLTAGVFAERMAMIGLDRPKLALREWWEGLKREDWEDAGR